Protein AF-A0A382K2D4-F1 (afdb_monomer_lite)

pLDDT: mean 71.37, std 15.01, range [34.31, 87.56]

Radius of gyration: 17.28 Å; chains: 1; bounding box: 43×37×47 Å

Sequence (128 aa):
MCEHCRIRRSWKTKLDGDEILPCEYLEDQEHDGCLAQATTLITGRYVEDHLCVECTEKEPDQLDEESGGFLSKHGFQKSLDYLAIAKSSEECTAPSCSNFASYAKMVIETWGYCEGHVLLAGHGLTEA

Structure (mmCIF, N/CA/C/O backbone):
data_AF-A0A382K2D4-F1
#
_entry.id   AF-A0A382K2D4-F1
#
loop_
_atom_site.group_PDB
_atom_site.id
_atom_site.type_symbol
_atom_site.label_atom_id
_atom_site.label_alt_id
_atom_site.label_comp_id
_atom_site.label_asym_id
_atom_site.label_entity_id
_atom_site.label_seq_id
_atom_site.pdbx_PDB_ins_code
_atom_site.Cartn_x
_atom_site.Cartn_y
_atom_site.Cartn_z
_atom_site.occupancy
_atom_site.B_iso_or_equiv
_atom_site.auth_seq_id
_atom_site.auth_comp_id
_atom_site.auth_asym_id
_atom_site.auth_atom_id
_atom_site.pdbx_PDB_model_num
ATOM 1 N N . MET A 1 1 ? -10.006 -10.964 13.411 1.00 70.81 1 MET A N 1
ATOM 2 C CA . MET A 1 1 ? -9.405 -10.448 12.170 1.00 70.81 1 MET A CA 1
ATOM 3 C C . MET A 1 1 ? -10.515 -9.861 11.315 1.00 70.81 1 MET A C 1
ATOM 5 O O . MET A 1 1 ? -11.425 -10.615 10.962 1.00 70.81 1 MET A O 1
ATOM 9 N N . CYS A 1 2 ? -10.483 -8.553 11.041 1.00 76.06 2 CYS A N 1
ATOM 10 C CA . CYS A 1 2 ? -11.549 -7.875 10.292 1.00 76.06 2 CYS A CA 1
ATOM 11 C C . CYS A 1 2 ? -11.623 -8.338 8.824 1.00 76.06 2 CYS A C 1
ATOM 13 O O . CYS A 1 2 ? -10.683 -8.939 8.290 1.00 76.06 2 CYS A O 1
ATOM 15 N N . GLU A 1 3 ? -12.739 -8.052 8.152 1.00 80.75 3 GLU A N 1
ATOM 16 C CA . GLU A 1 3 ? -12.941 -8.384 6.740 1.00 80.75 3 GLU A CA 1
ATOM 17 C C . GLU A 1 3 ? -11.910 -7.735 5.804 1.00 80.75 3 GLU A C 1
ATOM 19 O O . GLU A 1 3 ? -11.556 -8.349 4.799 1.00 80.75 3 GLU A O 1
ATOM 24 N N . HIS A 1 4 ? -11.375 -6.559 6.152 1.00 82.31 4 HIS A N 1
ATOM 25 C CA . HIS A 1 4 ? -10.429 -5.801 5.323 1.00 82.31 4 HIS A CA 1
ATOM 26 C C . HIS A 1 4 ? -8.981 -6.283 5.456 1.00 82.31 4 HIS A C 1
ATOM 28 O O . HIS A 1 4 ? -8.232 -6.222 4.483 1.00 82.31 4 HIS A O 1
ATOM 34 N N . CYS A 1 5 ? -8.590 -6.865 6.598 1.00 78.25 5 CYS A N 1
ATOM 35 C CA . CYS A 1 5 ? -7.242 -7.426 6.797 1.00 78.25 5 CYS A CA 1
ATOM 36 C C . CYS A 1 5 ? -6.902 -8.527 5.796 1.00 78.25 5 CYS A C 1
ATOM 38 O O . CYS A 1 5 ? -5.740 -8.753 5.470 1.00 78.25 5 CYS A O 1
ATOM 40 N N . ARG A 1 6 ? -7.925 -9.235 5.312 1.00 71.88 6 ARG A N 1
ATOM 41 C CA . ARG A 1 6 ? -7.769 -10.311 4.329 1.00 71.88 6 ARG A CA 1
ATOM 42 C C . ARG A 1 6 ? -7.693 -9.795 2.892 1.00 71.88 6 ARG A C 1
ATOM 44 O O . ARG A 1 6 ? -7.424 -10.578 1.989 1.00 71.88 6 ARG A O 1
ATOM 51 N N . ILE A 1 7 ? -7.913 -8.499 2.671 1.00 71.69 7 ILE A N 1
ATOM 52 C CA . ILE A 1 7 ? -7.935 -7.847 1.355 1.00 71.69 7 ILE A CA 1
ATOM 53 C C . ILE A 1 7 ? -6.600 -7.130 1.113 1.00 71.69 7 ILE A C 1
ATOM 55 O O . ILE A 1 7 ? -6.562 -6.014 0.597 1.00 71.69 7 ILE A O 1
ATOM 59 N N . ARG A 1 8 ? -5.476 -7.764 1.472 1.00 73.94 8 ARG A N 1
ATOM 60 C CA . ARG A 1 8 ? -4.173 -7.281 1.009 1.00 73.94 8 ARG A CA 1
ATOM 61 C C . ARG A 1 8 ? -4.088 -7.534 -0.491 1.00 73.94 8 ARG A C 1
ATOM 63 O O . ARG A 1 8 ? -4.187 -8.676 -0.934 1.00 73.94 8 ARG A O 1
ATOM 70 N N . ARG A 1 9 ? -3.947 -6.467 -1.272 1.00 79.31 9 ARG A N 1
ATOM 71 C CA . ARG A 1 9 ? -3.833 -6.542 -2.731 1.00 79.31 9 ARG A CA 1
ATOM 72 C C . ARG A 1 9 ? -2.686 -5.671 -3.185 1.00 79.31 9 ARG A C 1
ATOM 74 O O . ARG A 1 9 ? -2.510 -4.572 -2.674 1.00 79.31 9 ARG A O 1
ATOM 81 N N . SER A 1 10 ? -1.946 -6.151 -4.164 1.00 80.56 10 SER A N 1
ATOM 82 C CA . SER A 1 10 ? -1.031 -5.328 -4.935 1.00 80.56 10 SER A CA 1
ATOM 83 C C . SER A 1 10 ? -1.336 -5.511 -6.409 1.00 80.56 10 SER A C 1
ATOM 85 O O . SER A 1 10 ? -1.817 -6.563 -6.832 1.00 80.56 10 SER A O 1
ATOM 87 N N . TRP A 1 11 ? -1.101 -4.469 -7.189 1.00 82.81 11 TRP A N 1
ATOM 88 C CA . TRP A 1 11 ? -1.202 -4.530 -8.637 1.00 82.81 11 TRP A CA 1
ATOM 89 C C . TRP A 1 11 ? -0.009 -3.838 -9.271 1.00 82.81 11 TRP A C 1
ATOM 91 O O . TRP A 1 11 ? 0.613 -2.948 -8.689 1.00 82.81 11 TRP A O 1
ATOM 101 N N . LYS A 1 12 ? 0.313 -4.307 -10.473 1.00 84.69 12 LYS A N 1
ATOM 102 C CA . LYS A 1 12 ? 1.433 -3.841 -11.271 1.00 84.69 12 LYS A CA 1
ATOM 103 C C . LYS A 1 12 ? 0.914 -2.986 -12.418 1.00 84.69 12 LYS A C 1
ATOM 105 O O . LYS A 1 12 ? 0.110 -3.458 -13.218 1.00 84.69 12 LYS A O 1
ATOM 110 N N . THR A 1 13 ? 1.445 -1.780 -12.533 1.00 83.75 13 THR A N 1
ATOM 111 C CA . THR A 1 13 ? 1.194 -0.857 -13.638 1.00 83.75 13 THR A 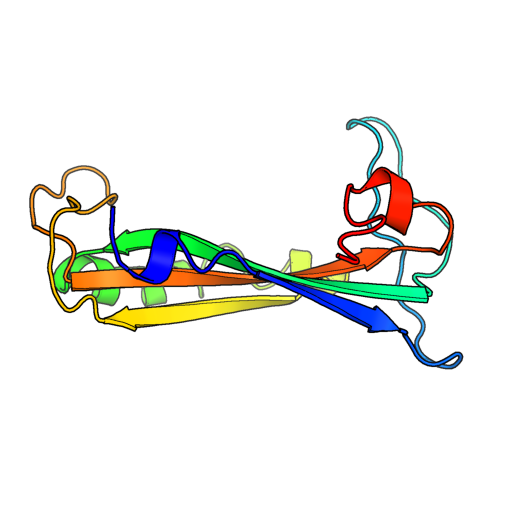CA 1
ATOM 112 C C . THR A 1 13 ? 2.509 -0.638 -14.375 1.00 83.75 13 THR A C 1
ATOM 114 O O . THR A 1 13 ? 3.532 -0.361 -13.753 1.00 83.75 13 THR A O 1
ATOM 117 N N . LYS A 1 14 ? 2.524 -0.817 -15.697 1.00 84.50 14 LYS A N 1
ATOM 118 C CA . LYS A 1 14 ? 3.697 -0.452 -16.502 1.00 84.50 14 LYS A CA 1
ATOM 119 C C . LYS A 1 14 ? 3.689 1.058 -16.703 1.00 84.50 14 LYS A C 1
ATOM 121 O O . LYS A 1 14 ? 2.628 1.595 -16.996 1.00 84.50 14 LYS A O 1
ATOM 126 N N . LEU A 1 15 ? 4.847 1.682 -16.528 1.00 80.94 15 LEU A N 1
ATOM 127 C CA . LEU A 1 15 ? 5.036 3.094 -16.838 1.00 80.94 15 LEU A CA 1
ATOM 128 C C . LEU A 1 15 ? 5.186 3.271 -18.347 1.00 80.94 15 LEU A C 1
ATOM 130 O O . LEU A 1 15 ? 5.773 2.410 -19.017 1.00 80.94 15 LEU A O 1
ATOM 134 N N . ASP A 1 16 ? 4.655 4.372 -18.863 1.00 76.38 16 ASP A N 1
ATOM 135 C CA . ASP A 1 16 ? 4.896 4.780 -20.242 1.00 76.38 16 ASP A CA 1
ATOM 136 C C . ASP A 1 16 ? 6.342 5.290 -20.397 1.00 76.38 16 ASP A C 1
ATOM 138 O O . ASP A 1 16 ? 6.986 5.729 -19.444 1.00 76.38 16 ASP A O 1
ATOM 142 N N . GLY A 1 17 ? 6.903 5.192 -21.607 1.00 66.62 17 GLY A N 1
ATOM 143 C CA . GLY A 1 17 ? 8.325 5.489 -21.854 1.00 66.62 17 GLY A CA 1
ATOM 144 C C . GLY A 1 17 ? 8.722 6.957 -21.645 1.00 66.62 17 GLY A C 1
ATOM 145 O O . GLY A 1 17 ? 9.910 7.277 -21.622 1.00 66.62 17 GLY A O 1
ATOM 146 N N . ASP A 1 18 ? 7.741 7.845 -21.523 1.00 74.44 18 ASP A N 1
ATOM 147 C CA . ASP A 1 18 ? 7.880 9.268 -21.224 1.00 74.44 18 ASP A CA 1
ATOM 148 C C . ASP A 1 18 ? 7.779 9.601 -19.723 1.00 74.44 18 ASP A C 1
ATOM 150 O O . ASP A 1 18 ? 8.112 10.721 -19.323 1.00 74.44 18 ASP A O 1
ATOM 154 N N . GLU A 1 19 ? 7.399 8.641 -18.877 1.00 71.38 19 GLU A N 1
ATOM 155 C CA . GLU A 1 19 ? 7.324 8.826 -17.429 1.00 71.38 19 GLU A CA 1
ATOM 156 C C . GLU A 1 19 ? 8.702 8.618 -16.780 1.00 71.38 19 GLU A C 1
ATOM 158 O O . GLU A 1 19 ? 9.216 7.506 -16.665 1.00 71.38 19 GLU A O 1
ATOM 163 N N . ILE A 1 20 ? 9.320 9.713 -16.329 1.00 71.38 20 ILE A N 1
ATOM 164 C CA . ILE A 1 20 ? 10.627 9.684 -15.661 1.00 71.38 20 ILE A CA 1
ATOM 165 C C . ILE A 1 20 ? 10.417 9.609 -14.149 1.00 71.38 20 ILE A C 1
ATOM 167 O O . ILE A 1 20 ? 10.280 10.634 -13.480 1.00 71.38 20 ILE A O 1
ATOM 171 N N . LEU A 1 21 ? 10.428 8.392 -13.606 1.00 76.75 21 LEU A N 1
ATOM 172 C CA . LEU A 1 21 ? 10.404 8.145 -12.162 1.00 76.75 21 LEU A CA 1
ATOM 173 C C . LEU A 1 21 ? 11.679 7.412 -11.718 1.00 76.75 21 LEU A C 1
ATOM 175 O O . LEU A 1 21 ? 12.196 6.581 -12.468 1.00 76.75 21 LEU A O 1
ATOM 179 N N . PRO A 1 22 ? 12.231 7.712 -10.530 1.00 78.25 22 PRO A N 1
ATOM 180 C CA . PRO A 1 22 ? 13.389 6.995 -10.006 1.00 78.25 22 PRO A CA 1
ATOM 181 C C . PRO A 1 22 ? 13.006 5.576 -9.568 1.00 78.25 22 PRO A C 1
ATOM 183 O O . PRO A 1 22 ? 11.879 5.326 -9.147 1.00 78.25 22 PRO A O 1
ATOM 186 N N . CYS A 1 23 ? 13.949 4.637 -9.645 1.00 81.88 23 CYS A N 1
ATOM 187 C CA . CYS A 1 23 ? 13.776 3.328 -9.028 1.00 81.88 23 CYS A CA 1
ATOM 188 C C . CYS A 1 23 ? 14.020 3.420 -7.514 1.00 81.88 23 CYS A C 1
ATOM 190 O O . CYS A 1 23 ? 15.118 3.733 -7.061 1.00 81.88 23 CYS A O 1
ATOM 192 N N . GLU A 1 24 ? 13.015 3.048 -6.730 1.00 73.44 24 GLU A N 1
ATOM 193 C CA . GLU A 1 24 ? 12.975 3.171 -5.268 1.00 73.44 24 GLU A CA 1
ATOM 194 C C . GLU A 1 24 ? 13.502 1.926 -4.537 1.00 73.44 24 GLU A C 1
ATOM 196 O O . GLU A 1 24 ? 13.270 1.738 -3.343 1.00 73.44 24 GLU A O 1
ATOM 201 N N . TYR A 1 25 ? 14.209 1.040 -5.242 1.00 72.31 25 TYR A N 1
ATOM 202 C CA . TYR A 1 25 ? 14.816 -0.122 -4.606 1.00 72.31 25 TYR A CA 1
ATOM 203 C C . TYR A 1 25 ? 16.019 0.318 -3.768 1.00 72.31 25 TYR A C 1
ATOM 205 O O . TYR A 1 25 ? 16.979 0.880 -4.299 1.00 72.31 25 TYR A O 1
ATOM 213 N N . LEU A 1 26 ? 15.941 0.053 -2.465 1.00 63.94 26 LEU A N 1
ATOM 214 C CA . LEU A 1 26 ? 17.002 0.277 -1.491 1.00 63.94 26 LEU A CA 1
ATOM 215 C C . LEU A 1 26 ? 17.473 -1.093 -0.998 1.00 63.94 26 LEU A C 1
ATOM 217 O O . LEU A 1 26 ? 16.802 -1.729 -0.187 1.00 63.94 26 LEU A O 1
ATOM 221 N N . GLU A 1 27 ? 18.604 -1.562 -1.519 1.00 56.81 27 GLU A N 1
ATOM 222 C CA . GLU A 1 27 ? 19.311 -2.711 -0.951 1.00 56.81 27 GLU A CA 1
ATOM 223 C C . GLU A 1 27 ? 20.038 -2.199 0.303 1.00 56.81 27 GLU A C 1
ATOM 225 O O . GLU A 1 27 ? 20.944 -1.379 0.180 1.00 56.81 27 GLU A O 1
ATOM 230 N N . ASP A 1 28 ? 19.543 -2.584 1.486 1.00 51.59 28 ASP A N 1
ATOM 231 C CA . ASP A 1 28 ? 20.099 -2.344 2.829 1.00 51.59 28 ASP A CA 1
ATOM 232 C C . ASP A 1 28 ? 20.848 -1.013 3.046 1.00 51.59 28 ASP A C 1
ATOM 234 O O . ASP A 1 28 ? 22.016 -0.924 2.706 1.00 51.59 28 ASP A O 1
ATOM 238 N N . GLN A 1 29 ? 20.174 -0.035 3.676 1.00 47.88 29 GLN A N 1
ATOM 239 C CA . GLN A 1 29 ? 20.596 1.147 4.484 1.00 47.88 29 GLN A CA 1
ATOM 240 C C . GLN A 1 29 ? 21.898 1.954 4.180 1.00 47.88 29 GLN A C 1
ATOM 242 O O . GLN A 1 29 ? 22.038 3.053 4.710 1.00 47.88 29 GLN A O 1
ATOM 247 N N . GLU A 1 30 ? 22.817 1.493 3.332 1.00 49.91 30 GLU A N 1
ATOM 248 C CA . GLU A 1 30 ? 24.152 2.044 3.060 1.00 49.91 30 GLU A CA 1
ATOM 249 C C . GLU A 1 30 ? 24.371 2.449 1.584 1.00 49.91 30 GLU A C 1
ATOM 251 O O . GLU A 1 30 ? 25.431 2.983 1.261 1.00 49.91 30 GLU A O 1
ATOM 256 N N . HIS A 1 31 ? 23.399 2.243 0.683 1.00 51.88 31 HIS A N 1
ATOM 257 C CA . HIS A 1 31 ? 23.509 2.639 -0.731 1.00 51.88 31 HIS A CA 1
ATOM 258 C C . HIS A 1 31 ? 22.524 3.748 -1.132 1.00 51.88 31 HIS A C 1
ATOM 260 O O . HIS A 1 31 ? 21.341 3.705 -0.790 1.00 51.88 31 HIS A O 1
ATOM 266 N N . ASP A 1 32 ? 23.022 4.707 -1.926 1.00 56.47 32 ASP A N 1
ATOM 267 C CA . ASP A 1 32 ? 22.283 5.809 -2.567 1.00 56.47 32 ASP A CA 1
ATOM 268 C C . ASP A 1 32 ? 21.326 5.298 -3.669 1.00 56.47 32 ASP A C 1
ATOM 270 O O . ASP A 1 32 ? 21.463 5.641 -4.840 1.00 56.47 32 ASP A O 1
ATOM 274 N N . GLY A 1 33 ? 20.358 4.451 -3.314 1.00 63.44 33 GLY A N 1
ATOM 275 C CA . GLY A 1 33 ? 19.280 4.009 -4.203 1.00 63.44 33 GLY A CA 1
ATOM 276 C C . GLY A 1 33 ? 19.712 3.354 -5.520 1.00 63.44 33 GLY A C 1
ATOM 277 O O . GLY A 1 33 ? 20.884 3.130 -5.825 1.00 63.44 33 GLY A O 1
ATOM 278 N N . CYS A 1 34 ? 18.722 3.013 -6.340 1.00 74.50 34 CYS A N 1
ATOM 279 C CA . CYS A 1 34 ? 18.973 2.561 -7.698 1.00 74.50 34 CYS A CA 1
ATOM 280 C C . CYS A 1 34 ? 19.007 3.762 -8.653 1.00 74.50 34 CYS A C 1
ATOM 282 O O . CYS A 1 34 ? 18.043 4.513 -8.762 1.00 74.50 34 CYS A O 1
ATOM 284 N N . LEU A 1 35 ? 20.094 3.901 -9.418 1.00 74.81 35 LEU A N 1
ATOM 285 C CA . LEU A 1 35 ? 20.246 4.960 -10.429 1.00 74.81 35 LEU A CA 1
ATOM 286 C C . LEU A 1 35 ? 19.398 4.736 -11.698 1.00 74.81 35 LEU A C 1
ATOM 288 O O . LEU A 1 35 ? 19.401 5.576 -12.599 1.00 74.81 35 LEU A O 1
ATOM 292 N N . ALA A 1 36 ? 18.715 3.594 -11.814 1.00 80.31 36 ALA A N 1
ATOM 293 C CA . ALA A 1 36 ? 17.866 3.293 -12.959 1.00 80.31 36 ALA A CA 1
ATOM 294 C C . ALA A 1 36 ? 16.515 4.012 -12.856 1.00 80.31 36 ALA A C 1
ATOM 296 O O . ALA A 1 36 ? 16.006 4.273 -11.766 1.00 80.31 36 ALA A O 1
ATOM 297 N N . GLN A 1 37 ? 15.904 4.273 -14.010 1.00 82.12 37 GLN A N 1
ATOM 298 C CA . GLN A 1 37 ? 14.522 4.737 -14.065 1.00 82.12 37 GLN A CA 1
ATOM 299 C C . GLN A 1 37 ? 13.569 3.577 -13.771 1.00 82.12 37 GLN A C 1
ATOM 301 O O . GLN A 1 37 ? 13.799 2.434 -14.184 1.00 82.12 37 GLN A O 1
ATOM 306 N N . ALA A 1 38 ? 12.502 3.875 -13.039 1.00 83.88 38 ALA A N 1
ATOM 307 C CA . ALA A 1 38 ? 11.398 2.961 -12.868 1.00 83.88 38 ALA A CA 1
ATOM 308 C C . ALA A 1 38 ? 10.710 2.743 -14.218 1.00 83.88 38 ALA A C 1
ATOM 310 O O . ALA A 1 38 ? 10.453 3.677 -14.967 1.00 83.88 38 ALA A O 1
ATOM 311 N N . THR A 1 39 ? 10.399 1.488 -14.512 1.00 86.00 39 THR A N 1
ATOM 312 C CA . THR A 1 39 ? 9.599 1.085 -15.680 1.00 86.00 39 THR A CA 1
ATOM 313 C C . THR A 1 39 ? 8.261 0.493 -15.251 1.00 86.00 39 THR A C 1
ATOM 315 O O . THR A 1 39 ? 7.400 0.155 -16.063 1.00 86.00 39 THR A O 1
ATOM 318 N N . THR A 1 40 ? 8.091 0.293 -13.948 1.00 84.94 40 THR A N 1
ATOM 319 C CA . THR A 1 40 ? 6.931 -0.330 -13.344 1.00 84.94 40 THR A CA 1
ATOM 320 C C . THR A 1 40 ? 6.584 0.400 -12.059 1.00 84.94 40 THR A C 1
ATOM 322 O O . THR A 1 40 ? 7.450 0.594 -11.211 1.00 84.94 40 THR A O 1
ATOM 325 N N . LEU A 1 41 ? 5.302 0.698 -11.879 1.00 85.69 41 LEU A N 1
ATOM 326 C CA . LEU A 1 41 ? 4.726 1.029 -10.587 1.00 85.69 41 LEU A CA 1
ATOM 327 C C . LEU A 1 41 ? 4.080 -0.206 -9.974 1.00 85.69 41 LEU A C 1
ATOM 329 O O . LEU A 1 41 ? 3.353 -0.953 -10.633 1.00 85.69 41 LEU A O 1
ATOM 333 N N . ILE A 1 42 ? 4.328 -0.404 -8.691 1.00 82.88 42 ILE A N 1
ATOM 334 C CA . ILE A 1 42 ? 3.610 -1.356 -7.864 1.00 82.88 42 ILE A CA 1
ATOM 335 C C . ILE A 1 42 ? 2.790 -0.553 -6.876 1.00 82.88 42 ILE A C 1
ATOM 337 O O . ILE A 1 42 ? 3.352 0.190 -6.083 1.00 82.88 42 ILE A O 1
ATOM 341 N N . THR A 1 43 ? 1.476 -0.724 -6.888 1.00 83.06 43 THR A N 1
ATOM 342 C CA . THR A 1 43 ? 0.618 -0.136 -5.861 1.00 83.06 43 THR A CA 1
ATOM 343 C C . THR A 1 43 ? 0.131 -1.242 -4.945 1.00 83.06 43 THR A C 1
ATOM 345 O O . THR A 1 43 ? -0.445 -2.232 -5.400 1.00 83.06 43 THR A O 1
ATOM 348 N N . GLY A 1 44 ? 0.384 -1.094 -3.650 1.00 84.44 44 GLY A N 1
ATOM 349 C CA . GLY A 1 44 ? -0.092 -1.983 -2.601 1.00 84.44 44 GLY A CA 1
ATOM 350 C C . GLY A 1 44 ? -1.191 -1.324 -1.789 1.00 84.44 44 GLY A C 1
ATOM 351 O O . GLY A 1 44 ? -1.138 -0.136 -1.494 1.00 84.44 44 GLY A O 1
ATOM 352 N N . ARG A 1 45 ? -2.180 -2.123 -1.397 1.00 83.50 45 ARG A N 1
ATOM 353 C CA . ARG A 1 45 ? -3.253 -1.737 -0.488 1.00 83.50 45 ARG A CA 1
ATOM 354 C C . ARG A 1 45 ? -3.339 -2.730 0.660 1.00 83.50 45 ARG A C 1
ATOM 356 O O . ARG A 1 45 ? -3.494 -3.934 0.428 1.00 83.50 45 ARG A O 1
ATOM 363 N N . TYR A 1 46 ? -3.252 -2.232 1.888 1.00 84.44 46 TYR A N 1
ATOM 364 C CA . TYR A 1 46 ? -3.305 -3.045 3.103 1.00 84.44 46 TYR A CA 1
ATOM 365 C C . TYR A 1 46 ? -3.877 -2.261 4.290 1.00 84.44 46 TYR A C 1
ATOM 367 O O . TYR A 1 46 ? -3.917 -1.035 4.269 1.00 84.44 46 TYR A O 1
ATOM 375 N N . VAL A 1 47 ? -4.357 -2.979 5.308 1.00 85.31 47 VAL A N 1
ATOM 376 C CA . VAL A 1 47 ? -4.761 -2.378 6.590 1.00 85.31 47 VAL A CA 1
ATOM 377 C C . VAL A 1 47 ? -3.497 -2.105 7.401 1.00 85.31 47 VAL A C 1
ATOM 379 O O . VAL A 1 47 ? -2.736 -3.041 7.643 1.00 85.31 47 VAL A O 1
ATOM 382 N N . GLU A 1 48 ? -3.287 -0.857 7.805 1.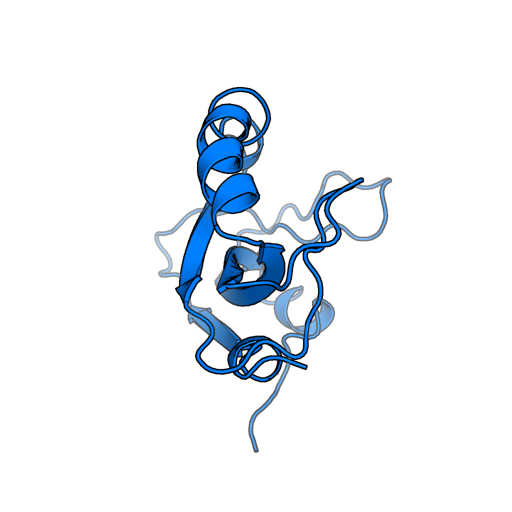00 84.94 48 GLU A N 1
ATOM 383 C CA . GLU A 1 48 ? -2.215 -0.449 8.725 1.00 84.94 48 GLU A CA 1
ATOM 384 C C . GLU A 1 48 ? -2.706 -0.549 10.173 1.00 84.94 48 GLU A C 1
ATOM 386 O O . GLU A 1 48 ? -2.102 -1.260 10.970 1.00 84.94 48 GLU A O 1
ATOM 391 N N . ASP A 1 49 ? -3.873 0.037 10.471 1.00 85.44 49 ASP A N 1
ATOM 392 C CA . ASP A 1 49 ? -4.423 0.103 11.829 1.00 85.44 49 ASP A CA 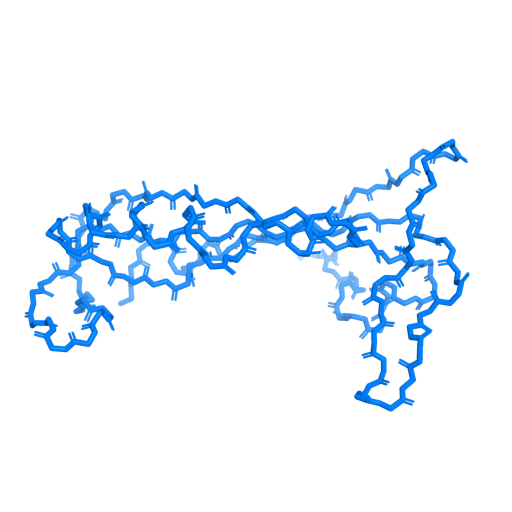1
ATOM 393 C C . ASP A 1 49 ? -5.923 -0.198 11.893 1.00 85.44 49 ASP A C 1
ATOM 395 O O . ASP A 1 49 ? -6.673 -0.030 10.927 1.00 85.44 49 ASP A O 1
ATOM 399 N N . HIS A 1 50 ? -6.381 -0.576 13.086 1.00 87.56 50 HIS A N 1
ATOM 400 C CA . HIS A 1 50 ? -7.796 -0.647 13.435 1.00 87.56 50 HIS A CA 1
ATOM 401 C C . HIS A 1 50 ? -8.126 0.455 14.435 1.00 87.56 50 HIS A C 1
ATOM 403 O O . HIS A 1 50 ? -7.568 0.495 15.526 1.00 87.56 50 HIS A O 1
ATOM 409 N N . LEU A 1 51 ? -9.049 1.347 14.094 1.00 86.06 51 LEU A N 1
ATOM 410 C CA . LEU A 1 51 ? -9.352 2.525 14.900 1.00 86.06 51 LEU A CA 1
ATOM 411 C C . LEU A 1 51 ? -10.808 2.516 15.364 1.00 86.06 51 LEU A C 1
ATOM 413 O O . LEU A 1 51 ? -11.728 2.123 14.641 1.00 86.06 51 LEU A O 1
ATOM 417 N N . CYS A 1 52 ? -11.036 2.957 16.600 1.00 87.31 52 CYS A N 1
ATOM 418 C CA . CYS A 1 52 ? -12.374 3.321 17.056 1.00 87.31 52 CYS A CA 1
ATOM 419 C C . CYS A 1 52 ? -12.781 4.689 16.477 1.00 87.31 52 CYS A C 1
ATOM 421 O O . CYS A 1 52 ? -11.950 5.404 15.910 1.00 87.31 52 CYS A O 1
ATOM 423 N N . VAL A 1 53 ? -14.056 5.060 16.627 1.00 85.19 53 VAL A N 1
ATOM 424 C CA . VAL A 1 53 ? -14.589 6.345 16.136 1.00 85.19 53 VAL A CA 1
ATOM 425 C C . VAL A 1 53 ? -13.746 7.522 16.644 1.00 85.19 53 VAL A C 1
ATOM 427 O O . VAL A 1 53 ? -13.235 8.297 15.845 1.00 85.19 53 VAL A O 1
ATOM 430 N N . GLU A 1 54 ? -13.488 7.574 17.953 1.00 83.81 54 GLU A N 1
ATOM 431 C CA . GLU A 1 54 ? -12.776 8.689 18.592 1.00 83.81 54 GLU A CA 1
ATOM 432 C C . GLU A 1 54 ? -11.306 8.811 18.164 1.00 83.81 54 GLU A C 1
ATOM 434 O O . GLU A 1 54 ? -10.761 9.910 18.108 1.00 83.81 54 GLU A O 1
ATOM 439 N N . CYS A 1 55 ? -10.632 7.688 17.897 1.00 82.25 55 CYS A N 1
ATOM 440 C CA . CYS A 1 55 ? -9.245 7.698 17.425 1.00 82.25 55 CYS A CA 1
ATOM 441 C C . CYS A 1 55 ? -9.159 8.052 15.938 1.00 82.25 55 CYS A C 1
ATOM 443 O O . CYS A 1 55 ? -8.206 8.706 15.532 1.00 82.25 55 CYS A O 1
ATOM 445 N N . THR A 1 56 ? -10.168 7.682 15.144 1.00 77.88 56 THR A N 1
ATOM 446 C CA . THR A 1 56 ? -10.234 8.033 13.715 1.00 77.88 56 THR A CA 1
ATOM 447 C C . THR A 1 56 ? -10.348 9.546 13.519 1.00 77.88 56 THR A C 1
ATOM 449 O O . THR A 1 56 ? -9.722 10.098 12.624 1.00 77.88 56 THR A O 1
ATOM 452 N N . GLU A 1 57 ? -11.101 10.235 14.378 1.00 74.69 57 GLU A N 1
ATOM 453 C CA . GLU A 1 57 ? -11.280 11.692 14.305 1.00 74.69 57 GLU A CA 1
ATOM 454 C C . GLU A 1 57 ? -10.042 12.493 14.750 1.00 74.69 57 GLU A C 1
ATOM 456 O O . GLU A 1 57 ? -9.944 13.673 14.431 1.00 74.69 57 GLU A O 1
ATOM 461 N N . LYS A 1 58 ? -9.087 11.867 15.454 1.00 70.00 58 LYS A N 1
ATOM 462 C CA . LYS A 1 58 ? -7.847 12.511 15.936 1.00 70.00 58 LYS A CA 1
ATOM 463 C C . LYS A 1 58 ? -6.651 12.357 14.991 1.00 70.00 58 LYS A C 1
ATOM 465 O O . LYS A 1 58 ? -5.730 13.161 15.056 1.00 70.00 58 LYS A O 1
ATOM 470 N N . GLU A 1 59 ? -6.660 11.346 14.126 1.00 64.62 59 GLU A N 1
ATOM 471 C CA . GLU A 1 59 ? -5.617 11.113 13.115 1.00 64.62 59 GLU A CA 1
ATOM 472 C C . GLU A 1 59 ? -5.472 12.211 12.038 1.00 64.62 59 GLU A C 1
ATOM 474 O O . GLU A 1 59 ? -4.331 12.488 11.662 1.00 64.62 59 GLU A O 1
ATOM 479 N N . PRO A 1 60 ? -6.536 12.858 11.504 1.00 55.88 60 PRO A N 1
ATOM 480 C CA . PRO A 1 60 ? -6.354 13.865 10.455 1.00 55.88 60 PRO A CA 1
ATOM 481 C C . PRO A 1 60 ? -5.557 15.091 10.921 1.00 55.88 60 PRO A C 1
ATOM 483 O O . PRO A 1 60 ? -4.929 15.731 10.085 1.00 55.88 60 PRO A O 1
ATOM 486 N N . ASP A 1 61 ? -5.519 15.373 12.227 1.00 48.44 61 ASP A N 1
ATOM 487 C CA . ASP A 1 61 ? -4.688 16.437 12.807 1.00 48.44 61 ASP A CA 1
ATOM 488 C C . ASP A 1 61 ? -3.181 16.106 12.735 1.00 48.44 61 ASP A C 1
ATOM 490 O O . ASP A 1 61 ? -2.362 17.004 12.585 1.00 48.44 61 ASP A O 1
ATOM 494 N N . GLN A 1 62 ? -2.783 14.824 12.770 1.00 46.62 62 GLN A N 1
ATOM 495 C CA . GLN A 1 62 ? -1.360 14.431 12.767 1.00 46.62 62 GLN A CA 1
ATOM 496 C C . GLN A 1 62 ? -0.756 14.239 11.368 1.00 46.62 62 GLN A C 1
ATOM 498 O O . GLN A 1 62 ? 0.463 14.299 11.195 1.00 46.62 62 GLN A O 1
ATOM 503 N N . LEU A 1 63 ? -1.589 14.017 10.348 1.00 48.19 63 LEU A N 1
ATOM 504 C CA . LEU A 1 63 ? -1.128 13.819 8.967 1.00 48.19 63 LEU A CA 1
ATOM 505 C C . LEU A 1 63 ? -0.699 15.120 8.280 1.00 48.19 63 LEU A C 1
ATOM 507 O O . LEU A 1 63 ? 0.168 15.074 7.403 1.00 48.19 63 LEU A O 1
ATOM 511 N N . ASP A 1 64 ? -1.273 16.254 8.685 1.00 41.53 64 ASP A N 1
ATOM 512 C CA . ASP A 1 64 ? -0.898 17.577 8.171 1.00 41.53 64 ASP A CA 1
ATOM 513 C C . ASP A 1 64 ? 0.424 18.075 8.792 1.00 41.53 64 ASP A C 1
ATOM 515 O O . ASP A 1 64 ? 1.176 18.803 8.143 1.00 41.53 64 ASP A O 1
ATOM 519 N N . GLU A 1 65 ? 0.763 17.628 10.011 1.00 43.41 65 GLU A N 1
ATOM 520 C CA . GLU A 1 65 ? 1.940 18.120 10.738 1.00 43.41 65 GLU A CA 1
ATOM 521 C C . GLU A 1 65 ? 3.253 17.372 10.445 1.00 43.41 65 GLU A C 1
ATOM 523 O O . GLU A 1 65 ? 4.292 18.034 10.421 1.00 43.41 65 GLU A O 1
ATOM 528 N N . GLU A 1 66 ? 3.273 16.050 10.187 1.00 41.88 66 GLU A N 1
ATOM 529 C CA . GLU A 1 66 ? 4.564 15.324 10.234 1.00 41.88 66 GLU A CA 1
ATOM 530 C C . GLU A 1 66 ? 5.039 14.576 8.969 1.00 41.88 66 GLU A C 1
ATOM 532 O O . GLU A 1 66 ? 6.250 14.454 8.799 1.00 41.88 66 GLU A O 1
ATOM 537 N N . SER A 1 67 ? 4.208 14.071 8.043 1.00 43.41 67 SER A N 1
ATOM 538 C CA . SER A 1 67 ? 4.734 13.032 7.111 1.00 43.41 67 SER A CA 1
ATOM 539 C C . SER A 1 67 ? 4.373 13.103 5.621 1.00 43.41 67 SER A C 1
ATOM 541 O O . SER A 1 67 ? 4.947 12.352 4.831 1.00 43.41 67 SER A O 1
ATOM 543 N N . GLY A 1 68 ? 3.520 14.023 5.166 1.00 41.50 68 GLY A N 1
ATOM 544 C CA . GLY A 1 68 ? 3.159 14.093 3.736 1.00 41.50 68 GLY A CA 1
ATOM 545 C C . GLY A 1 68 ? 4.191 14.785 2.827 1.00 41.50 68 GLY A C 1
ATOM 546 O O . GLY A 1 68 ? 4.321 14.457 1.647 1.00 41.50 68 GLY A O 1
ATOM 547 N N . GLY A 1 69 ? 4.943 15.757 3.353 1.00 41.62 69 GLY A N 1
ATOM 548 C CA . GLY A 1 69 ? 5.710 16.702 2.525 1.00 41.62 69 GLY A CA 1
ATOM 549 C C . GLY A 1 69 ? 7.101 16.241 2.070 1.00 41.62 69 GLY A C 1
ATOM 550 O O . GLY A 1 69 ? 7.614 16.750 1.070 1.00 41.62 69 GLY A O 1
ATOM 551 N N . PHE A 1 70 ? 7.736 15.309 2.788 1.00 43.38 70 PHE A N 1
ATOM 552 C CA . PHE A 1 70 ? 9.132 14.929 2.527 1.00 43.38 70 PHE A CA 1
ATOM 553 C C . PHE A 1 70 ? 9.257 13.783 1.510 1.00 43.38 70 PHE A C 1
ATOM 555 O O . PHE A 1 70 ? 10.037 13.893 0.566 1.00 43.38 70 PHE A O 1
ATOM 562 N N . LEU A 1 71 ? 8.438 12.732 1.631 1.00 44.62 71 LEU A N 1
ATOM 563 C CA . LEU A 1 71 ? 8.476 11.563 0.738 1.00 44.62 71 LEU A CA 1
ATOM 564 C C . LEU A 1 71 ? 7.808 11.813 -0.624 1.00 44.62 71 LEU A C 1
ATOM 566 O O . LEU A 1 71 ? 8.239 11.246 -1.626 1.00 44.62 71 LEU A O 1
ATOM 570 N N . SER A 1 72 ? 6.866 12.761 -0.698 1.00 43.97 72 SER A N 1
ATOM 571 C CA . SER A 1 72 ? 6.276 13.220 -1.967 1.00 43.97 72 SER A CA 1
ATOM 572 C C . SER A 1 72 ? 7.322 13.759 -2.955 1.00 43.97 72 SER A C 1
ATOM 574 O O . SER A 1 72 ? 7.115 13.713 -4.165 1.00 43.97 72 SER A O 1
ATOM 576 N N . LYS A 1 73 ? 8.470 14.253 -2.463 1.00 41.91 73 LYS A N 1
ATOM 577 C CA . LYS A 1 73 ? 9.580 14.733 -3.308 1.00 41.91 73 LYS A CA 1
ATOM 578 C C . LYS A 1 73 ? 10.382 13.606 -3.961 1.00 41.91 73 LYS A C 1
ATOM 580 O O . LYS A 1 73 ? 11.141 13.879 -4.886 1.00 41.91 73 LYS A O 1
ATOM 585 N N . HIS A 1 74 ? 10.214 12.372 -3.490 1.00 46.50 74 HIS A N 1
ATOM 586 C CA . HIS A 1 74 ? 10.911 11.189 -3.990 1.00 46.50 74 HIS A CA 1
ATOM 587 C C . HIS A 1 74 ? 10.020 10.263 -4.832 1.00 46.50 74 HIS A C 1
ATOM 589 O O . HIS A 1 74 ? 10.523 9.261 -5.318 1.00 46.50 74 HIS A O 1
ATOM 595 N N . GLY A 1 75 ? 8.751 10.624 -5.071 1.00 47.25 75 GLY A N 1
ATOM 596 C CA . GLY A 1 75 ? 7.822 9.843 -5.903 1.00 47.25 75 GLY A CA 1
ATOM 597 C C . GLY A 1 75 ? 6.859 8.948 -5.117 1.00 47.25 75 GLY A C 1
ATOM 598 O O . GLY A 1 75 ? 5.856 8.507 -5.675 1.00 47.25 75 GLY A O 1
ATOM 599 N N . PHE A 1 76 ? 7.084 8.773 -3.814 1.00 53.84 76 PHE A N 1
ATOM 600 C CA . PHE A 1 76 ? 6.203 8.010 -2.935 1.00 53.84 76 PHE A CA 1
ATOM 601 C C . PHE A 1 76 ? 4.861 8.722 -2.741 1.00 53.84 76 PHE A C 1
ATOM 603 O O . PHE A 1 76 ? 4.757 9.727 -2.031 1.00 53.84 76 PHE A O 1
ATOM 610 N N . GLN A 1 77 ? 3.808 8.165 -3.335 1.00 59.75 77 GLN A N 1
ATOM 611 C CA . GLN A 1 77 ? 2.430 8.549 -3.042 1.00 59.75 77 GLN A CA 1
ATOM 612 C C . GLN A 1 77 ? 1.841 7.577 -2.018 1.00 59.75 77 GLN A C 1
ATOM 614 O O . GLN A 1 77 ? 1.583 6.412 -2.327 1.00 59.75 77 GLN A O 1
ATOM 619 N N . LYS A 1 78 ? 1.623 8.076 -0.796 1.00 66.81 78 LYS A N 1
ATOM 620 C CA . LYS A 1 78 ? 0.860 7.399 0.259 1.00 66.81 78 LYS A CA 1
ATOM 621 C C . LYS A 1 78 ? -0.501 8.078 0.387 1.00 66.81 78 LYS A C 1
ATOM 623 O O . LYS A 1 78 ? -0.571 9.275 0.654 1.00 66.81 78 LYS A O 1
ATOM 628 N N . SER A 1 79 ? -1.578 7.324 0.197 1.00 69.50 79 SER A N 1
ATOM 629 C CA . SER A 1 79 ? -2.945 7.784 0.464 1.00 69.50 79 SER A CA 1
ATOM 630 C C . SER A 1 79 ? -3.615 6.900 1.506 1.00 69.50 79 SER A C 1
ATOM 632 O O . SER A 1 79 ? -3.331 5.704 1.592 1.00 69.50 79 SER A O 1
ATOM 634 N N . LEU A 1 80 ? -4.513 7.497 2.285 1.00 74.25 80 LEU A N 1
ATOM 635 C CA . LEU A 1 80 ? -5.206 6.837 3.383 1.00 74.25 80 LEU A CA 1
ATOM 636 C C . LEU A 1 80 ? -6.707 6.781 3.119 1.00 74.25 80 LEU A C 1
ATOM 638 O O . LEU A 1 80 ? -7.308 7.772 2.714 1.00 74.25 80 LEU A O 1
ATOM 642 N N . ASP A 1 81 ? -7.296 5.626 3.402 1.00 77.75 81 ASP A N 1
ATOM 643 C CA . ASP A 1 81 ? -8.732 5.369 3.336 1.00 77.75 81 ASP A CA 1
ATOM 644 C C . ASP A 1 81 ? -9.196 4.823 4.691 1.00 77.75 81 ASP A C 1
ATOM 646 O O . ASP A 1 81 ? -8.622 3.866 5.203 1.00 77.75 81 ASP A O 1
ATOM 650 N N . TYR A 1 82 ? -10.278 5.356 5.254 1.00 81.44 82 TYR A N 1
ATOM 651 C CA . TYR A 1 82 ? -10.883 4.803 6.470 1.00 81.44 82 TYR A CA 1
ATOM 652 C C . TYR A 1 82 ? -12.133 4.007 6.100 1.00 81.44 82 TYR A C 1
ATOM 654 O O . TYR A 1 82 ? -13.148 4.570 5.690 1.00 81.44 82 TYR A O 1
ATOM 662 N N . LEU A 1 83 ? -12.066 2.680 6.222 1.00 84.44 83 LEU A N 1
ATOM 663 C CA . LEU A 1 83 ? -13.172 1.790 5.869 1.00 84.44 83 LEU A CA 1
ATOM 664 C C . LEU A 1 83 ? -13.907 1.317 7.116 1.00 84.44 83 LEU A C 1
ATOM 666 O O . LEU A 1 83 ? -13.296 0.755 8.019 1.00 84.44 83 LEU A O 1
ATOM 670 N N . ALA A 1 84 ? -15.228 1.490 7.149 1.00 84.88 84 ALA A N 1
ATOM 671 C CA . ALA A 1 84 ? -16.048 0.966 8.235 1.00 84.88 84 ALA A CA 1
ATOM 672 C C . ALA A 1 84 ? -15.965 -0.571 8.311 1.00 84.88 84 ALA A C 1
ATOM 674 O O . ALA A 1 84 ? -15.938 -1.263 7.286 1.00 84.88 84 ALA A O 1
ATOM 675 N N . ILE A 1 85 ? -15.949 -1.092 9.537 1.00 84.25 85 ILE A N 1
ATOM 676 C CA . ILE A 1 85 ? -15.921 -2.522 9.853 1.00 84.25 85 ILE A CA 1
ATOM 677 C C . ILE A 1 85 ? -17.312 -2.934 10.333 1.00 84.25 85 ILE A C 1
ATOM 679 O O . ILE A 1 85 ? -17.849 -2.371 11.285 1.00 84.25 85 ILE A O 1
ATOM 683 N N . ALA A 1 86 ? -17.906 -3.938 9.691 1.00 73.19 86 ALA A N 1
ATOM 684 C CA . ALA A 1 86 ? -19.264 -4.383 9.987 1.00 73.19 86 ALA A CA 1
ATOM 685 C C . ALA A 1 86 ? -19.358 -5.245 11.260 1.00 73.19 86 ALA A C 1
ATOM 687 O O . ALA A 1 86 ? -20.421 -5.311 11.881 1.00 73.19 86 ALA A O 1
ATOM 688 N N . LYS A 1 87 ? -18.275 -5.935 11.647 1.00 64.50 87 LYS A N 1
ATOM 689 C CA . LYS A 1 87 ? -18.199 -6.747 12.875 1.00 64.50 87 LYS A CA 1
ATOM 690 C C . LYS A 1 87 ? -16.836 -6.592 13.547 1.00 64.50 87 LYS A C 1
ATOM 692 O O . LYS A 1 87 ? -15.832 -7.106 13.062 1.00 64.50 87 LYS A O 1
ATOM 697 N N . SER A 1 88 ? -16.813 -5.916 14.689 1.00 57.31 88 SER A N 1
ATOM 698 C CA . SER A 1 88 ? -15.597 -5.655 15.453 1.00 57.31 88 SER A CA 1
ATOM 699 C C . SER A 1 88 ? -15.182 -6.875 16.285 1.00 57.31 88 SER A C 1
ATOM 701 O O . SER A 1 88 ? -15.703 -7.129 17.367 1.00 57.31 88 SER A O 1
ATOM 703 N N . SER A 1 89 ? -14.232 -7.665 15.780 1.00 61.94 89 SER A N 1
ATOM 704 C CA . SER A 1 89 ? -13.457 -8.587 16.630 1.00 61.94 89 SER A CA 1
ATOM 705 C C . SER A 1 89 ? -12.120 -7.995 17.072 1.00 61.94 89 SER A C 1
ATOM 707 O O . SER A 1 89 ? -11.408 -8.633 17.837 1.00 61.94 89 SER A O 1
ATOM 709 N N . GLU A 1 90 ? -11.743 -6.850 16.506 1.00 72.75 90 GLU A N 1
ATOM 710 C CA . GLU A 1 90 ? -10.432 -6.234 16.688 1.00 72.75 90 GLU A CA 1
ATOM 711 C C . GLU A 1 90 ? -10.553 -5.072 17.675 1.00 72.75 90 GLU A C 1
ATOM 713 O O . GLU A 1 90 ? -11.502 -4.278 17.624 1.00 72.75 90 GLU A O 1
ATOM 718 N N . GLU A 1 91 ? -9.584 -4.982 18.574 1.00 82.25 91 GLU A N 1
ATOM 719 C CA . GLU A 1 91 ? -9.419 -3.844 19.469 1.00 82.25 91 GLU A CA 1
ATOM 720 C C . GLU A 1 91 ? -8.784 -2.674 18.711 1.00 82.25 91 GLU A C 1
ATOM 722 O O . GLU A 1 91 ? -8.088 -2.858 17.707 1.00 82.25 91 GLU A O 1
ATOM 727 N N . CYS A 1 92 ? -9.050 -1.458 19.182 1.00 83.31 92 CYS A N 1
ATOM 728 C CA . CYS A 1 92 ? -8.379 -0.272 18.676 1.00 83.31 92 CYS A CA 1
ATOM 729 C C . CYS A 1 92 ? -6.859 -0.424 18.848 1.00 83.31 92 CYS A C 1
ATOM 731 O O . CYS A 1 92 ? -6.377 -0.773 19.921 1.00 83.31 92 CYS A O 1
ATOM 733 N N . THR A 1 93 ? -6.104 -0.148 17.790 1.00 84.19 93 THR A N 1
ATOM 734 C CA . THR A 1 93 ? -4.636 -0.225 17.774 1.00 84.19 93 THR A CA 1
ATOM 735 C C . THR A 1 93 ? -3.994 1.011 18.415 1.00 84.19 93 THR A C 1
ATOM 737 O O . THR A 1 93 ? -2.828 0.976 18.801 1.00 84.19 93 THR A O 1
ATOM 740 N N . ALA A 1 94 ? -4.758 2.096 18.587 1.00 80.88 94 ALA A N 1
ATOM 741 C CA . ALA A 1 94 ? -4.256 3.328 19.179 1.00 80.88 94 ALA A CA 1
ATOM 742 C C . ALA A 1 94 ? -3.798 3.122 20.640 1.00 80.88 94 ALA A C 1
ATOM 744 O O . ALA A 1 94 ? -4.513 2.502 21.439 1.00 80.88 94 ALA A O 1
ATOM 745 N N . PRO A 1 95 ? -2.641 3.687 21.034 1.00 73.19 95 PRO A N 1
ATOM 746 C CA . PRO A 1 95 ? -2.108 3.520 22.378 1.00 73.19 95 PRO A CA 1
ATOM 747 C C . PRO A 1 95 ? -3.076 4.087 23.421 1.00 73.19 95 PRO A C 1
ATOM 749 O O . PRO A 1 95 ? -3.587 5.197 23.290 1.00 73.19 95 PRO A O 1
ATOM 752 N N . SER A 1 96 ? -3.296 3.330 24.497 1.00 77.94 96 SER A N 1
ATOM 753 C CA . SER A 1 96 ? -4.237 3.667 25.581 1.00 77.94 96 SER A CA 1
ATOM 754 C C . SER A 1 96 ? -5.723 3.694 25.185 1.00 77.94 96 SER A C 1
ATOM 756 O O . SER A 1 96 ? -6.540 4.210 25.948 1.00 77.94 96 SER A O 1
ATOM 758 N N . CYS A 1 97 ? -6.105 3.126 24.034 1.00 80.38 97 CYS A N 1
ATOM 759 C CA . CYS A 1 97 ? -7.504 2.961 23.646 1.00 80.38 97 CYS A CA 1
ATOM 760 C C . CYS A 1 97 ? -7.950 1.500 23.811 1.00 80.38 97 CYS A C 1
ATOM 762 O O . CYS A 1 97 ? -7.433 0.614 23.145 1.00 80.38 97 CYS A O 1
ATOM 764 N N . SER A 1 98 ? -8.938 1.245 24.672 1.00 78.81 98 SER A N 1
ATOM 765 C CA . SER A 1 98 ? -9.520 -0.099 24.873 1.00 78.81 98 SER A CA 1
ATOM 766 C C . SER A 1 98 ? -10.866 -0.285 24.167 1.00 78.81 98 SER A C 1
ATOM 768 O O . SER A 1 98 ? -11.597 -1.233 24.446 1.00 78.81 98 SER A O 1
ATOM 770 N N . ASN A 1 99 ? -11.236 0.647 23.286 1.00 85.56 99 ASN A N 1
ATOM 771 C CA . ASN A 1 99 ? -12.475 0.556 22.526 1.00 85.56 99 ASN A CA 1
ATOM 772 C C . ASN A 1 99 ? -12.345 -0.471 21.398 1.00 85.56 99 ASN A C 1
ATOM 774 O O . ASN A 1 99 ? -11.263 -0.715 20.864 1.00 85.56 99 ASN A O 1
ATOM 778 N N . PHE A 1 100 ? -13.480 -1.020 20.976 1.00 84.50 100 PHE A N 1
ATOM 779 C CA . PHE A 1 100 ? -13.532 -1.839 19.772 1.00 84.50 100 PHE A CA 1
ATOM 780 C C . PHE A 1 100 ? -13.339 -0.983 18.522 1.00 84.50 100 PHE A C 1
ATOM 782 O O . PHE A 1 100 ? -13.869 0.129 18.414 1.00 84.50 100 PHE A O 1
ATOM 789 N N . ALA A 1 101 ? -12.605 -1.521 17.555 1.00 84.94 101 ALA A N 1
ATOM 790 C CA . ALA A 1 101 ? -12.411 -0.853 16.285 1.00 84.94 101 ALA A CA 1
ATOM 791 C C . ALA A 1 101 ? -13.724 -0.774 15.500 1.00 84.94 101 ALA A C 1
ATOM 793 O O . ALA A 1 101 ? -14.470 -1.746 15.404 1.00 84.94 101 ALA A O 1
ATOM 794 N N . SER A 1 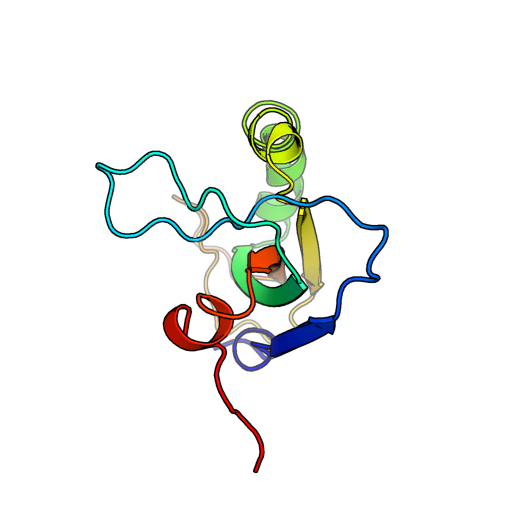102 ? -13.997 0.396 14.930 1.00 86.12 102 SER A N 1
ATOM 795 C CA . SER A 1 102 ? -15.129 0.638 14.024 1.00 86.12 102 SER A CA 1
ATOM 796 C C . SER A 1 102 ? -14.661 0.890 12.592 1.00 86.12 102 SER A C 1
ATOM 798 O O . SER A 1 102 ? -15.447 0.740 11.659 1.00 86.12 102 SER A O 1
ATOM 800 N N . TYR A 1 103 ? -13.383 1.230 12.418 1.00 84.75 103 TYR A N 1
ATOM 801 C CA . TYR A 1 103 ? -12.764 1.534 11.138 1.00 84.75 103 TYR A CA 1
ATOM 802 C C . TYR A 1 103 ? -11.440 0.790 10.982 1.00 84.75 103 TYR A C 1
ATOM 804 O O . TYR A 1 103 ? -10.714 0.569 11.951 1.00 84.75 103 TYR A O 1
ATOM 812 N N . ALA A 1 104 ? -11.124 0.417 9.749 1.00 86.31 104 ALA A N 1
ATOM 813 C CA . ALA A 1 104 ? -9.804 -0.018 9.330 1.00 86.31 104 ALA A CA 1
ATOM 814 C C . ALA A 1 104 ? -9.142 1.135 8.569 1.00 86.31 104 ALA A C 1
ATOM 816 O O . ALA A 1 104 ? -9.707 1.631 7.589 1.00 86.31 104 ALA A O 1
ATOM 817 N N . LYS A 1 105 ? -7.957 1.551 9.016 1.00 85.88 105 LYS A N 1
ATOM 818 C CA . LYS A 1 105 ? -7.092 2.492 8.308 1.00 85.8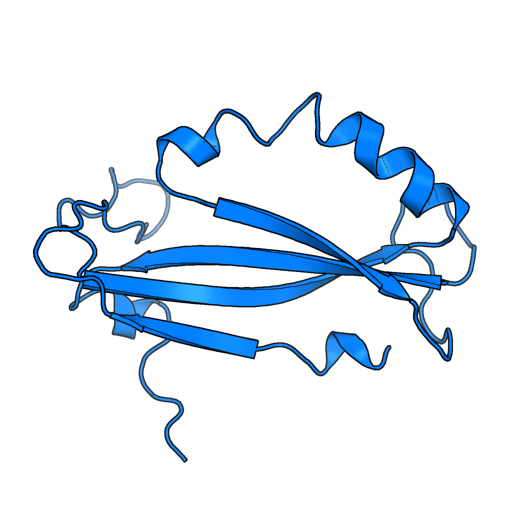8 105 LYS A CA 1
ATOM 819 C C . LYS A 1 105 ? -6.376 1.725 7.208 1.00 85.88 105 LYS A C 1
ATOM 821 O O . LYS A 1 105 ? -5.500 0.900 7.460 1.00 85.88 105 LYS A O 1
ATOM 826 N N . MET A 1 106 ? -6.800 1.965 5.982 1.00 82.81 106 MET A N 1
ATOM 827 C CA . MET A 1 106 ? -6.204 1.406 4.786 1.00 82.81 106 MET A CA 1
ATOM 828 C C . MET A 1 106 ? -5.121 2.348 4.287 1.00 82.81 106 MET A C 1
ATOM 830 O O . MET A 1 106 ? -5.374 3.526 4.042 1.00 82.81 106 MET A O 1
ATOM 834 N N . VAL A 1 107 ? -3.940 1.793 4.072 1.00 82.81 107 VAL A N 1
ATOM 835 C CA . VAL A 1 107 ? -2.834 2.462 3.403 1.00 82.81 107 VAL A CA 1
ATOM 836 C C . VAL A 1 107 ? -2.786 1.989 1.963 1.00 82.81 107 VAL A C 1
ATOM 838 O O . VAL A 1 107 ? -2.843 0.787 1.683 1.00 82.81 107 VAL A O 1
ATOM 841 N N . ILE A 1 108 ? -2.693 2.951 1.052 1.00 82.62 108 ILE A N 1
ATOM 842 C CA . ILE A 1 108 ? -2.364 2.723 -0.348 1.00 82.62 108 ILE A CA 1
ATOM 843 C C . ILE A 1 108 ? -1.012 3.377 -0.586 1.00 82.62 108 ILE A C 1
ATOM 845 O O . ILE A 1 108 ? -0.871 4.589 -0.442 1.00 82.62 108 ILE A O 1
ATOM 849 N N . GLU A 1 109 ? -0.033 2.564 -0.943 1.00 81.25 109 GLU A N 1
ATOM 850 C CA . GLU A 1 109 ? 1.331 2.993 -1.229 1.00 81.25 109 GLU A CA 1
ATOM 851 C C . GLU A 1 109 ? 1.690 2.581 -2.646 1.00 81.25 109 GLU A C 1
ATOM 853 O O . GLU A 1 109 ? 1.322 1.494 -3.097 1.00 81.25 109 GLU A O 1
ATOM 858 N N . THR A 1 110 ? 2.382 3.465 -3.355 1.00 80.69 110 THR A N 1
ATOM 859 C CA . THR A 1 110 ? 2.882 3.196 -4.702 1.00 80.69 110 THR A CA 1
ATOM 860 C C . THR A 1 110 ? 4.399 3.283 -4.712 1.00 80.69 110 THR A C 1
ATOM 862 O O . THR A 1 110 ? 4.949 4.246 -4.186 1.00 80.69 110 THR A O 1
ATOM 865 N N . TRP A 1 111 ? 5.032 2.283 -5.327 1.00 81.38 111 TRP A N 1
ATOM 866 C CA . TRP A 1 111 ? 6.477 2.145 -5.459 1.00 81.38 111 TRP A CA 1
ATOM 867 C C . TRP A 1 111 ? 6.909 2.050 -6.921 1.00 81.38 111 TRP A C 1
ATOM 869 O O . TRP A 1 111 ? 6.345 1.260 -7.683 1.00 81.38 111 TRP A O 1
ATOM 879 N N . GLY A 1 112 ? 7.938 2.799 -7.305 1.00 84.19 112 GLY A N 1
ATOM 880 C CA . GLY A 1 112 ? 8.572 2.746 -8.621 1.00 84.19 112 GLY A CA 1
ATOM 881 C C . GLY A 1 112 ? 9.762 1.792 -8.664 1.00 84.19 112 GLY A C 1
ATOM 882 O O . GLY A 1 112 ? 10.761 1.996 -7.982 1.00 84.19 112 GLY A O 1
ATOM 883 N N . TYR A 1 113 ? 9.715 0.775 -9.526 1.00 83.75 113 TYR A N 1
ATOM 884 C CA . TYR A 1 113 ? 10.820 -0.164 -9.733 1.00 83.75 113 TYR A CA 1
ATOM 885 C C . TYR A 1 113 ? 11.260 -0.228 -11.193 1.00 83.75 113 TYR A C 1
ATOM 887 O O . TYR A 1 113 ? 10.449 -0.163 -12.121 1.00 83.75 113 TYR A O 1
ATOM 895 N N . CYS A 1 114 ? 12.563 -0.403 -11.408 1.00 85.94 114 CYS A N 1
ATOM 896 C CA . CYS A 1 114 ? 13.106 -0.761 -12.714 1.00 85.94 114 CYS A CA 1
ATOM 897 C C . CYS A 1 114 ? 12.856 -2.250 -13.022 1.00 85.94 114 CYS A C 1
ATOM 899 O O . CYS A 1 114 ? 12.510 -3.042 -12.137 1.00 85.94 114 CYS A O 1
ATOM 901 N N . GLU A 1 115 ? 13.077 -2.656 -14.275 1.00 82.50 115 GLU A N 1
ATOM 902 C CA . GLU A 1 115 ? 12.859 -4.044 -14.714 1.00 82.50 115 GLU A CA 1
ATOM 903 C C . GLU A 1 115 ? 13.675 -5.070 -13.916 1.00 82.50 115 GLU A C 1
ATOM 905 O O . GLU A 1 115 ? 13.207 -6.186 -13.701 1.00 82.50 115 GLU A O 1
ATOM 910 N N . GLY A 1 116 ? 14.869 -4.695 -13.444 1.00 79.88 116 GLY A N 1
ATOM 911 C CA . GLY A 1 116 ? 15.711 -5.567 -12.623 1.00 79.88 116 GLY A CA 1
ATOM 912 C C . GLY A 1 116 ? 15.181 -5.745 -11.198 1.00 79.88 116 GLY A C 1
ATOM 913 O O . GLY A 1 116 ? 15.171 -6.857 -10.673 1.00 79.88 116 GLY A O 1
ATOM 914 N N . HIS A 1 117 ? 14.685 -4.668 -10.583 1.00 83.31 117 HIS A N 1
ATOM 915 C CA . HIS A 1 117 ? 14.306 -4.669 -9.167 1.00 83.31 117 HIS A CA 1
ATOM 916 C C . HIS A 1 117 ? 12.862 -5.088 -8.900 1.00 83.31 117 HIS A C 1
ATOM 918 O O . HIS A 1 117 ? 12.554 -5.515 -7.790 1.00 83.31 117 HIS A O 1
ATOM 924 N N . VAL A 1 118 ? 11.981 -5.059 -9.905 1.00 79.44 118 VAL A N 1
ATOM 925 C CA . VAL A 1 118 ? 10.588 -5.506 -9.728 1.00 79.44 118 VAL A CA 1
ATOM 926 C C . VAL A 1 118 ? 10.491 -6.969 -9.265 1.00 79.44 118 VAL A C 1
ATOM 928 O O . VAL A 1 118 ? 9.585 -7.328 -8.515 1.00 79.44 118 VAL A O 1
ATOM 931 N N . LEU A 1 119 ? 11.434 -7.819 -9.689 1.00 76.19 119 LEU A N 1
ATOM 932 C CA . LEU A 1 119 ? 11.501 -9.226 -9.286 1.00 76.19 119 LEU A CA 1
ATOM 933 C C . LEU A 1 119 ? 12.079 -9.388 -7.873 1.00 76.19 119 LEU A C 1
ATOM 935 O O . LEU A 1 119 ? 11.589 -10.212 -7.103 1.00 76.19 119 LEU A O 1
ATOM 939 N N . LEU A 1 120 ? 13.084 -8.579 -7.526 1.00 73.12 120 LEU A N 1
ATOM 940 C CA . LEU A 1 120 ? 13.767 -8.607 -6.228 1.00 73.12 120 LEU A CA 1
ATOM 941 C C . LEU A 1 120 ? 12.888 -8.078 -5.091 1.00 73.12 120 LEU A C 1
ATOM 943 O O . LEU A 1 120 ? 12.953 -8.590 -3.979 1.00 73.12 120 LEU A O 1
ATOM 947 N N . ALA A 1 121 ? 11.996 -7.130 -5.382 1.00 67.06 121 ALA A N 1
ATOM 948 C CA . ALA A 1 121 ? 11.000 -6.624 -4.439 1.00 67.06 121 ALA A CA 1
ATOM 949 C C . ALA A 1 121 ? 9.896 -7.650 -4.080 1.00 67.06 121 ALA A C 1
ATOM 951 O O . ALA A 1 121 ? 8.922 -7.307 -3.417 1.00 67.06 121 ALA A O 1
ATOM 952 N N . GLY A 1 122 ? 9.994 -8.907 -4.533 1.00 64.25 122 GLY A N 1
ATOM 953 C CA . GLY A 1 122 ? 8.997 -9.947 -4.249 1.00 64.25 122 GLY A CA 1
ATOM 954 C C . GLY A 1 122 ? 7.674 -9.765 -5.003 1.00 64.25 122 GLY A C 1
ATOM 955 O O . GLY A 1 122 ? 6.708 -10.477 -4.741 1.00 64.25 122 GLY A O 1
ATOM 956 N N . HIS A 1 123 ? 7.627 -8.840 -5.966 1.00 63.03 123 HIS A N 1
ATOM 957 C CA . HIS A 1 123 ? 6.491 -8.618 -6.866 1.00 63.03 123 HIS A CA 1
ATOM 958 C C . HIS A 1 123 ? 6.620 -9.392 -8.189 1.00 63.03 123 HIS A C 1
ATOM 960 O O . HIS A 1 123 ? 5.808 -9.233 -9.105 1.00 63.03 123 HIS A O 1
ATOM 966 N N . GLY A 1 124 ? 7.634 -10.255 -8.291 1.00 46.38 124 GLY A N 1
ATOM 967 C CA . GLY A 1 124 ? 7.792 -11.211 -9.375 1.00 46.38 124 GLY A CA 1
ATOM 968 C C . GLY A 1 124 ? 6.821 -12.381 -9.240 1.00 46.38 124 GLY A C 1
ATOM 969 O O . GLY A 1 124 ? 7.032 -13.260 -8.415 1.00 46.38 124 GLY A O 1
ATOM 970 N N . LEU A 1 125 ? 5.810 -12.400 -10.113 1.00 45.28 125 LEU A N 1
ATOM 971 C CA 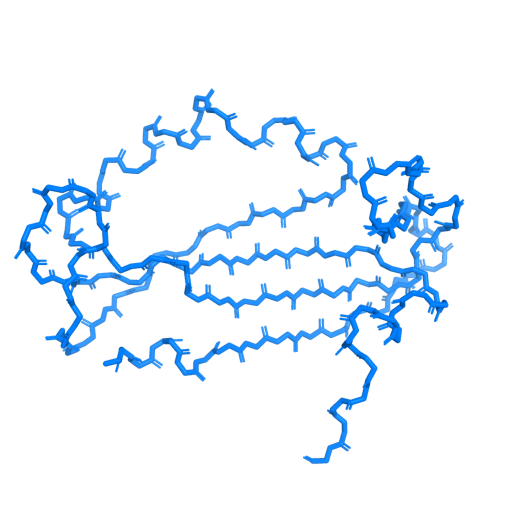. LEU A 1 125 ? 4.936 -13.538 -10.431 1.00 45.28 125 LEU A CA 1
ATOM 972 C C . LEU A 1 125 ? 4.016 -14.017 -9.292 1.00 45.28 125 LEU A C 1
ATOM 974 O O . LEU A 1 125 ? 4.283 -14.998 -8.608 1.00 45.28 125 LEU A O 1
ATOM 978 N N . THR A 1 126 ? 2.831 -13.410 -9.207 1.00 37.69 126 THR A N 1
ATOM 979 C CA . THR A 1 126 ? 1.612 -14.173 -8.886 1.00 37.69 126 THR A CA 1
ATOM 980 C C . THR A 1 126 ? 0.712 -14.189 -10.119 1.00 37.69 126 THR A C 1
ATOM 982 O O . THR A 1 126 ? -0.293 -13.494 -10.198 1.00 37.69 126 THR A O 1
ATOM 985 N N . GLU A 1 127 ? 1.116 -14.973 -11.118 1.00 39.72 127 GLU A N 1
ATOM 986 C CA . GLU A 1 127 ? 0.169 -15.573 -12.059 1.00 39.72 127 GLU A CA 1
ATOM 987 C C . GLU A 1 127 ? -0.027 -17.034 -11.640 1.00 39.72 127 GLU A C 1
ATOM 989 O O . GLU A 1 127 ? 0.871 -17.852 -11.841 1.00 39.72 127 GLU A O 1
ATOM 994 N N . ALA A 1 128 ? -1.164 -17.323 -11.001 1.00 34.31 128 ALA A N 1
ATOM 995 C CA . ALA A 1 128 ? -1.942 -18.565 -11.107 1.00 34.31 128 ALA A CA 1
ATOM 996 C C . ALA A 1 128 ? -3.228 -18.441 -10.274 1.00 34.31 128 ALA A C 1
ATOM 998 O O . ALA A 1 128 ? -3.118 -18.296 -9.035 1.00 34.31 128 ALA A O 1
#

Secondary structure (DSSP, 8-state):
--TTTT--EEEEEEPPTT---EE----SSSS--EEEEP-EEEEEEEEEEEE-HHHHTTHHHHHHHHTHHHHGGGT-EEEEEEEE-SS--SBP-STT--SBP-EEEEEEEEEEE-TTHHIIIIIS----

Foldseek 3Di:
DFPQQVVWDKDKDFDDPPDFAFAQDDDPDPDPHDRDGFRMKMKIKHFPWFAAPVRVVVVVVVVVPDPDPPCVVRVKDKDKDWAATPDFPDAGPDPPGRDTGGTTIMIIIMGGHHPVCCVVVVVPDPDD

Organism: NCBI:txid408172